Protein AF-A0AAP5Y3L0-F1 (afdb_monomer_lite)

Secondary structure (DSSP, 8-state):
--SS-EEEEEEEE-GGGGGG---EEEET-PPPTT---B---S-HHHHHHH--EES-HHHHHHHS-HHHHHHHHHHHH--TT-SEEEEEEEEETTEEEEEEEE-TTTTS----SS-S-HHHHHHHHHHHHHHHHHHHHHHHHTS-HHHHH-

Structure (mmCIF, N/CA/C/O backbone):
data_AF-A0AAP5Y3L0-F1
#
_entry.id   AF-A0AAP5Y3L0-F1
#
loop_
_atom_site.group_PDB
_atom_site.id
_atom_site.type_symbol
_atom_site.label_atom_id
_atom_site.label_alt_id
_atom_site.label_comp_id
_atom_site.label_asym_id
_atom_site.label_entity_id
_atom_site.label_seq_id
_atom_site.pdbx_PDB_ins_code
_atom_site.Cartn_x
_atom_site.Cartn_y
_atom_site.Cartn_z
_atom_site.occupancy
_atom_site.B_iso_or_equiv
_atom_site.auth_seq_id
_atom_site.auth_comp_id
_atom_site.auth_asym_id
_atom_site.auth_atom_id
_atom_site.pdbx_PDB_model_num
ATOM 1 N N . MET A 1 1 ? 3.469 15.070 -11.937 1.00 42.16 1 MET A N 1
ATOM 2 C CA . MET A 1 1 ? 2.096 15.607 -12.060 1.00 42.16 1 MET A CA 1
ATOM 3 C C . MET A 1 1 ? 1.417 14.847 -13.197 1.00 42.16 1 MET A C 1
ATOM 5 O O . MET A 1 1 ? 1.954 14.854 -14.297 1.00 42.16 1 MET A O 1
ATOM 9 N N . ILE A 1 2 ? 0.345 14.101 -12.915 1.00 50.22 2 ILE A N 1
ATOM 10 C CA . ILE A 1 2 ? -0.356 13.239 -13.886 1.00 50.22 2 ILE A CA 1
ATOM 11 C C . ILE A 1 2 ? -1.253 14.133 -14.759 1.00 50.22 2 ILE A C 1
ATOM 13 O O . ILE A 1 2 ? -2.143 14.788 -14.230 1.00 50.22 2 ILE A O 1
ATOM 17 N N . ARG A 1 3 ? -0.988 14.223 -16.073 1.00 51.34 3 ARG A N 1
ATOM 18 C CA . ARG A 1 3 ? -1.719 15.114 -17.009 1.00 51.34 3 ARG A CA 1
ATOM 19 C C . ARG A 1 3 ? -3.064 14.541 -17.493 1.00 51.34 3 ARG A C 1
ATOM 21 O O . ARG A 1 3 ? -3.929 15.312 -17.882 1.00 51.34 3 ARG A O 1
ATOM 28 N N . HIS A 1 4 ? -3.243 13.220 -17.422 1.00 56.72 4 HIS A N 1
ATOM 29 C CA . HIS A 1 4 ? -4.509 12.508 -17.636 1.00 56.72 4 HIS A CA 1
ATOM 30 C C . HIS A 1 4 ? -4.582 11.356 -16.626 1.00 56.72 4 HIS A C 1
ATOM 32 O O . HIS A 1 4 ? -3.742 10.457 -16.682 1.00 56.72 4 HIS A O 1
ATOM 38 N N . SER A 1 5 ? -5.528 11.407 -15.684 1.00 71.50 5 SER A N 1
ATOM 39 C CA . SER A 1 5 ? -5.686 10.395 -14.632 1.00 71.50 5 SER A CA 1
ATOM 40 C C . SER A 1 5 ? -6.806 9.421 -14.978 1.00 71.50 5 SER A C 1
ATOM 42 O O . SER A 1 5 ? -7.951 9.835 -15.153 1.00 71.50 5 SER A O 1
ATOM 44 N N . TYR A 1 6 ? -6.477 8.137 -15.029 1.00 84.44 6 TYR A N 1
ATOM 45 C CA . TYR A 1 6 ? -7.433 7.038 -15.125 1.00 84.44 6 TYR A CA 1
ATOM 46 C C . TYR A 1 6 ? -7.670 6.464 -13.732 1.00 84.44 6 TYR A C 1
ATOM 48 O O . TYR A 1 6 ? -6.786 6.535 -12.879 1.00 84.44 6 TYR A O 1
ATOM 56 N N . THR A 1 7 ? -8.848 5.894 -13.492 1.00 88.44 7 THR A N 1
ATOM 57 C CA . THR A 1 7 ? -9.129 5.180 -12.243 1.00 88.44 7 THR A CA 1
ATOM 58 C C . THR A 1 7 ? -8.772 3.710 -12.413 1.00 88.44 7 THR A C 1
ATOM 60 O O . THR A 1 7 ? -9.406 2.995 -13.184 1.00 88.44 7 THR A O 1
ATOM 63 N N . GLY A 1 8 ? -7.755 3.265 -11.684 1.00 89.56 8 GLY A N 1
ATOM 64 C CA . GLY A 1 8 ? -7.413 1.861 -11.532 1.00 89.56 8 GLY A CA 1
ATOM 65 C C . GLY A 1 8 ? -8.203 1.210 -10.399 1.00 89.56 8 GLY A C 1
ATOM 66 O O . GLY A 1 8 ? -8.519 1.842 -9.384 1.00 89.56 8 GLY A O 1
ATOM 67 N N . PHE A 1 9 ? -8.501 -0.074 -10.580 1.00 91.25 9 PHE A N 1
ATOM 68 C CA . PHE A 1 9 ? -9.161 -0.919 -9.594 1.00 91.25 9 PHE A CA 1
ATOM 69 C C . PHE A 1 9 ? -8.404 -2.239 -9.478 1.00 91.25 9 PHE A C 1
ATOM 71 O O . PHE A 1 9 ? -8.182 -2.920 -10.477 1.00 91.25 9 PHE A O 1
ATOM 78 N N . LEU A 1 10 ? -8.003 -2.597 -8.262 1.00 91.50 10 LEU A N 1
ATOM 79 C CA . LEU A 1 10 ? -7.383 -3.883 -7.959 1.00 91.50 10 LEU A CA 1
ATOM 80 C C . LEU A 1 10 ? -8.199 -4.563 -6.862 1.00 91.50 10 LEU A C 1
ATOM 82 O O . LEU A 1 10 ? -8.405 -3.995 -5.791 1.00 91.50 10 LEU A O 1
ATOM 86 N N . LYS A 1 11 ? -8.647 -5.786 -7.139 1.00 92.56 11 LYS A N 1
ATOM 87 C CA . LYS A 1 11 ? -9.334 -6.651 -6.184 1.00 92.56 11 LYS A CA 1
ATOM 88 C C . LYS A 1 11 ? -8.415 -7.813 -5.838 1.00 92.56 11 LYS A C 1
ATOM 90 O O . LYS A 1 11 ? -8.001 -8.551 -6.725 1.00 92.56 11 LYS A O 1
ATOM 95 N N . ILE A 1 12 ? -8.138 -7.975 -4.555 1.00 89.75 12 ILE A N 1
ATOM 96 C CA . ILE A 1 12 ? -7.432 -9.127 -4.006 1.00 89.75 12 ILE A CA 1
ATOM 97 C C . ILE A 1 12 ? -8.480 -10.002 -3.337 1.00 89.75 12 ILE A C 1
ATOM 99 O O . ILE A 1 12 ? -9.184 -9.537 -2.441 1.00 89.75 12 ILE A O 1
ATOM 103 N N . ASP A 1 13 ? -8.605 -11.238 -3.803 1.00 89.94 13 ASP A N 1
ATOM 104 C CA . ASP A 1 13 ? -9.445 -12.247 -3.168 1.00 89.94 13 ASP A CA 1
ATOM 105 C C . ASP A 1 13 ? -8.768 -12.739 -1.885 1.00 89.94 13 ASP A C 1
ATOM 107 O O . ASP A 1 13 ? -7.602 -13.132 -1.889 1.00 89.94 13 ASP A O 1
ATOM 111 N N . THR A 1 14 ? -9.499 -12.664 -0.779 1.00 86.88 14 THR A N 1
ATOM 112 C CA . THR A 1 14 ? -9.046 -13.054 0.554 1.00 86.88 14 THR A CA 1
ATOM 113 C C . THR A 1 14 ? -9.952 -14.123 1.168 1.00 86.88 14 THR A C 1
ATOM 115 O O . THR A 1 14 ? -9.908 -14.351 2.372 1.00 86.88 14 THR A O 1
ATOM 118 N N . SER A 1 15 ? -10.746 -14.827 0.352 1.00 86.31 15 SER A N 1
ATOM 119 C CA . SER A 1 15 ? -11.605 -15.952 0.767 1.00 86.31 15 SER A CA 1
ATOM 120 C C . SER A 1 15 ? -10.873 -17.042 1.542 1.00 86.31 15 SER A C 1
ATOM 122 O O . SER A 1 15 ? -11.442 -17.606 2.476 1.00 86.31 15 SER A O 1
ATOM 124 N N . ILE A 1 16 ? -9.599 -17.281 1.224 1.00 86.06 16 ILE A N 1
ATOM 125 C CA . ILE A 1 16 ? -8.751 -18.249 1.931 1.00 86.06 16 ILE A CA 1
ATOM 126 C C . ILE A 1 16 ? -8.590 -17.936 3.430 1.00 86.06 16 ILE A C 1
ATOM 128 O O . ILE A 1 16 ? -8.255 -18.818 4.214 1.00 86.06 16 ILE A O 1
ATOM 132 N N . LEU A 1 17 ? -8.858 -16.697 3.849 1.00 79.00 17 LEU A N 1
ATOM 133 C CA . LEU A 1 17 ? -8.729 -16.265 5.240 1.00 79.00 17 LEU A CA 1
ATOM 134 C C . LEU A 1 17 ? -9.890 -16.672 6.137 1.00 79.00 17 LEU A C 1
ATOM 136 O O . LEU A 1 17 ? -9.738 -16.626 7.360 1.00 79.00 17 LEU A O 1
ATOM 140 N N . GLY A 1 18 ? -11.037 -17.045 5.566 1.00 82.81 18 GLY A N 1
ATOM 141 C CA . GLY A 1 18 ? -12.223 -17.420 6.333 1.00 82.81 18 GLY A CA 1
ATOM 142 C C . GLY A 1 18 ? -12.543 -16.403 7.434 1.00 82.81 18 GLY A C 1
ATOM 143 O O . GLY A 1 18 ? -12.715 -15.212 7.179 1.00 82.81 18 GLY A O 1
ATOM 144 N N . GLU A 1 19 ? -12.569 -16.859 8.686 1.00 79.62 19 GLU A N 1
ATOM 145 C CA . GLU A 1 19 ? -12.915 -16.039 9.856 1.00 79.62 19 GLU A CA 1
ATOM 146 C C . GLU A 1 19 ? -11.913 -14.921 10.182 1.00 79.62 19 GLU A C 1
ATOM 148 O O . GLU A 1 19 ? -12.243 -13.991 10.929 1.00 79.62 19 GLU A O 1
ATOM 153 N N . LYS A 1 20 ? -10.694 -14.973 9.633 1.00 79.19 20 LYS A N 1
ATOM 154 C CA . LYS A 1 20 ? -9.689 -13.917 9.823 1.00 79.19 20 LYS A CA 1
ATOM 155 C C . LYS A 1 20 ? -10.026 -12.664 9.028 1.00 79.19 20 LYS A C 1
ATOM 157 O O . LYS A 1 20 ? -9.634 -11.571 9.437 1.00 79.19 20 LYS A O 1
ATOM 162 N N . ALA A 1 21 ? -10.810 -12.795 7.957 1.00 83.75 21 ALA A N 1
ATOM 163 C CA . ALA A 1 21 ? -11.278 -11.654 7.194 1.00 83.75 21 ALA A CA 1
ATOM 164 C C . ALA A 1 21 ? -12.083 -10.693 8.088 1.00 83.75 21 ALA A C 1
ATOM 166 O O . ALA A 1 21 ? -12.825 -11.083 9.000 1.00 83.75 21 ALA A O 1
ATOM 167 N N . PHE A 1 22 ? -11.890 -9.397 7.865 1.00 87.38 22 PHE A N 1
ATOM 168 C CA . PHE A 1 22 ? -12.639 -8.346 8.541 1.00 87.38 22 PHE A CA 1
ATOM 169 C C . PHE A 1 22 ? -12.673 -7.078 7.700 1.00 87.38 22 PHE A C 1
ATOM 171 O O . PHE A 1 22 ? -11.852 -6.877 6.799 1.00 87.38 22 PHE A O 1
ATOM 178 N N . ASN A 1 23 ? -13.638 -6.215 8.004 1.00 89.31 23 ASN A N 1
ATOM 179 C CA . ASN A 1 23 ? -13.908 -5.035 7.203 1.00 89.31 23 ASN A CA 1
ATOM 180 C C . ASN A 1 23 ? -13.132 -3.841 7.753 1.00 89.31 23 ASN A C 1
ATOM 182 O O . ASN A 1 23 ? -13.323 -3.442 8.903 1.00 89.31 23 ASN A O 1
ATOM 186 N N . PHE A 1 24 ? -12.313 -3.224 6.910 1.00 89.56 24 PHE A N 1
ATOM 187 C CA . PHE A 1 24 ? -11.567 -2.027 7.272 1.00 89.56 24 PHE A CA 1
ATOM 188 C C . PHE A 1 24 ? -11.412 -1.077 6.090 1.00 89.56 24 PHE A C 1
ATOM 190 O O . PHE A 1 24 ? -11.625 -1.445 4.935 1.00 89.56 24 PHE A O 1
ATOM 197 N N . LYS A 1 25 ? -11.012 0.159 6.382 1.00 90.38 25 LYS A N 1
ATOM 198 C CA . LYS A 1 25 ? -10.664 1.171 5.387 1.00 90.38 25 LYS A CA 1
ATOM 199 C C . LYS A 1 25 ? -9.428 1.932 5.792 1.00 90.38 25 LYS A C 1
ATOM 201 O O . LYS A 1 25 ? -9.216 2.184 6.979 1.00 90.38 25 LYS A O 1
ATOM 206 N N . LEU A 1 26 ? -8.673 2.340 4.781 1.00 91.81 26 LEU A N 1
ATOM 207 C CA . LEU A 1 26 ? -7.492 3.173 4.931 1.00 91.81 26 LEU A CA 1
ATOM 208 C C . LEU A 1 26 ? -7.443 4.243 3.831 1.00 91.81 26 LEU A C 1
ATOM 210 O O . LEU A 1 26 ? -8.050 4.109 2.763 1.00 91.81 26 LEU A O 1
ATOM 214 N N . LEU A 1 27 ? -6.667 5.293 4.087 1.00 91.81 27 LEU A N 1
ATOM 215 C CA . LEU A 1 27 ? -6.401 6.419 3.193 1.00 91.81 27 LEU A CA 1
ATOM 216 C C . LEU A 1 27 ? -7.696 7.141 2.778 1.00 91.81 27 LEU A C 1
ATOM 218 O O . LEU A 1 27 ? -8.454 7.599 3.634 1.00 91.81 27 LEU A O 1
ATOM 222 N N . LYS A 1 28 ? -7.944 7.283 1.469 1.00 79.88 28 LYS A N 1
ATOM 223 C CA . LYS A 1 28 ? -9.138 7.934 0.907 1.00 79.88 28 LYS A CA 1
ATOM 224 C C . LYS A 1 28 ? -10.338 6.985 0.752 1.00 79.88 28 LYS A C 1
ATOM 226 O O . LYS A 1 28 ? -11.236 7.295 -0.025 1.00 79.88 28 LYS A O 1
ATOM 231 N N . GLY A 1 29 ? -10.358 5.852 1.465 1.00 64.25 29 GLY A N 1
ATOM 232 C CA . GLY A 1 29 ? -11.471 4.895 1.466 1.00 64.25 29 GLY A CA 1
ATOM 233 C C . GLY A 1 29 ? -12.838 5.582 1.516 1.00 64.25 29 GLY A C 1
ATOM 234 O O . GLY A 1 29 ? -13.150 6.260 2.496 1.00 64.25 29 GLY A O 1
ATOM 235 N N . GLY A 1 30 ? -13.642 5.423 0.461 1.00 57.91 30 GLY A N 1
ATOM 236 C CA . GLY A 1 30 ? -14.967 6.034 0.348 1.00 57.91 30 GLY A CA 1
ATOM 237 C C . GLY A 1 30 ? -15.904 5.682 1.514 1.00 57.91 30 GLY A C 1
ATOM 238 O O . GLY A 1 30 ? -15.767 4.659 2.201 1.00 57.91 30 GLY A O 1
ATOM 239 N N . GLY A 1 31 ? -16.885 6.551 1.761 1.00 50.31 31 GLY A N 1
ATOM 240 C CA . GLY A 1 31 ? -17.910 6.329 2.778 1.00 50.31 31 GLY A CA 1
ATOM 241 C C . GLY A 1 31 ? -18.763 5.105 2.444 1.00 50.31 31 GLY A C 1
ATOM 242 O O . GLY A 1 31 ? -19.292 4.992 1.349 1.00 50.31 31 GLY A O 1
ATOM 243 N N . TRP A 1 32 ? -18.912 4.198 3.408 1.00 52.22 32 TRP A 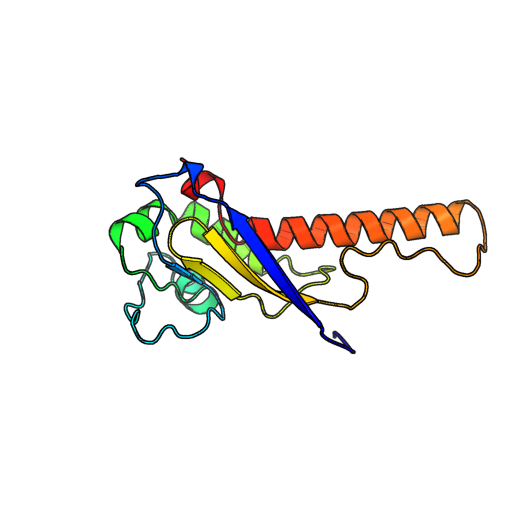N 1
ATOM 244 C CA . TRP A 1 32 ? -20.044 3.274 3.420 1.00 52.22 32 TRP A CA 1
ATOM 245 C C . TRP A 1 32 ? -21.089 3.939 4.305 1.00 52.22 32 TRP A C 1
ATOM 247 O O . TRP A 1 32 ? -20.696 4.509 5.328 1.00 52.22 32 TRP A O 1
ATOM 257 N N . PRO A 1 33 ? -22.386 3.838 3.992 1.00 54.31 33 PRO A N 1
ATOM 258 C CA . PRO A 1 33 ? -23.420 4.410 4.847 1.00 54.31 33 PRO A CA 1
ATOM 259 C C . PRO A 1 33 ? -23.405 3.854 6.290 1.00 54.31 33 PRO A C 1
ATOM 261 O O . PRO A 1 33 ? -23.897 4.526 7.193 1.00 54.31 33 PRO A O 1
ATOM 264 N N . PHE A 1 34 ? -22.760 2.700 6.539 1.00 51.88 34 PHE A N 1
ATOM 265 C CA . PHE A 1 34 ? -22.906 1.925 7.783 1.00 51.88 34 PHE A CA 1
ATOM 266 C C . PHE A 1 34 ? -21.622 1.640 8.596 1.00 51.88 34 PHE A C 1
ATOM 268 O O . PHE A 1 34 ? -21.672 0.867 9.545 1.00 51.88 34 PHE A O 1
ATOM 275 N N . GLN A 1 35 ? -20.470 2.253 8.294 1.00 55.78 35 GLN A N 1
ATOM 276 C CA . GLN A 1 35 ? -19.243 2.077 9.102 1.00 55.78 35 GLN A CA 1
ATOM 277 C C . GLN A 1 35 ? -18.594 3.424 9.424 1.00 55.78 35 GLN A C 1
ATOM 279 O O . GLN A 1 35 ? -18.014 4.063 8.544 1.00 55.78 35 GLN A O 1
ATOM 284 N N . ARG A 1 36 ? -18.705 3.855 10.689 1.00 58.50 36 ARG A N 1
ATOM 285 C CA . ARG A 1 36 ? -18.245 5.173 11.170 1.00 58.50 36 ARG A CA 1
ATOM 286 C C . ARG A 1 36 ? -17.185 5.126 12.272 1.00 58.50 36 ARG A C 1
ATOM 288 O O . ARG A 1 36 ? -16.683 6.182 12.655 1.00 58.50 36 ARG A O 1
ATOM 295 N N . ASP A 1 37 ? -16.800 3.948 12.749 1.00 73.00 37 ASP A N 1
ATOM 296 C CA . ASP A 1 37 ? -15.870 3.848 13.872 1.00 73.00 37 ASP A CA 1
ATOM 297 C C . ASP A 1 37 ? -14.429 4.073 13.410 1.00 73.00 37 ASP A C 1
ATOM 299 O O . ASP A 1 37 ? -13.702 3.149 13.038 1.00 73.00 37 ASP A O 1
ATOM 303 N N . LYS A 1 38 ? -14.006 5.342 13.437 1.00 84.25 38 LYS A N 1
ATOM 304 C CA . LYS A 1 38 ? -12.587 5.700 13.380 1.00 84.25 38 LYS A CA 1
ATOM 305 C C . LYS A 1 38 ? -11.863 4.954 14.494 1.00 84.25 38 LYS A C 1
ATOM 307 O O . LYS A 1 38 ? -12.247 5.045 15.662 1.00 84.25 38 LYS A O 1
ATOM 312 N N . VAL A 1 39 ? -10.804 4.241 14.139 1.00 89.25 39 VAL A N 1
ATOM 313 C CA . VAL A 1 39 ? -9.971 3.540 15.112 1.00 89.25 39 VAL A CA 1
ATOM 314 C C . VAL A 1 39 ? -8.745 4.392 15.393 1.00 89.25 39 VAL A C 1
ATOM 316 O O . VAL A 1 39 ? -8.119 4.918 14.480 1.00 89.25 39 VAL A O 1
ATOM 319 N N . LYS A 1 40 ? -8.410 4.561 16.671 1.00 92.94 40 LYS A N 1
ATOM 320 C CA . LYS A 1 40 ? -7.155 5.187 17.083 1.00 92.94 40 LYS A CA 1
ATOM 321 C C . LYS A 1 40 ? -6.167 4.079 17.437 1.00 92.94 40 LYS A C 1
ATOM 323 O O . LYS A 1 40 ? -6.406 3.339 18.393 1.00 92.94 40 LYS A O 1
ATOM 328 N N . LEU A 1 41 ? -5.112 3.966 16.638 1.00 93.25 41 LEU A N 1
ATOM 329 C CA . LEU A 1 41 ? -3.970 3.079 16.868 1.00 93.25 41 LEU A CA 1
ATOM 330 C C . LEU A 1 41 ? -2.835 3.833 17.577 1.00 93.25 41 LEU A C 1
ATOM 332 O O . LEU A 1 41 ? -2.937 5.038 17.822 1.00 93.25 41 LEU A O 1
ATOM 336 N N . GLU A 1 42 ? -1.756 3.139 17.908 1.00 94.19 42 GLU A N 1
ATOM 337 C CA . GLU A 1 42 ? -0.657 3.643 18.732 1.00 94.19 42 GLU A CA 1
ATOM 338 C C . GLU A 1 42 ? 0.140 4.751 18.018 1.00 94.19 42 GLU A C 1
ATOM 340 O O . GLU A 1 42 ? 0.523 5.743 18.640 1.00 94.19 42 GLU A O 1
ATOM 345 N N . ASN A 1 43 ? 0.339 4.647 16.698 1.00 95.75 43 ASN A N 1
ATOM 346 C CA . ASN A 1 43 ? 1.114 5.625 15.932 1.00 95.75 43 ASN A CA 1
ATOM 347 C C . ASN A 1 43 ? 0.237 6.795 15.435 1.00 95.75 43 ASN A C 1
ATOM 349 O O . ASN A 1 43 ? -0.631 6.649 14.569 1.00 95.75 43 ASN A O 1
ATOM 353 N N . GLN A 1 44 ? 0.483 8.000 15.960 1.00 96.50 44 GLN A N 1
ATOM 354 C CA . GLN A 1 44 ? -0.294 9.200 15.621 1.00 96.50 44 GLN A CA 1
ATOM 355 C C . GLN A 1 44 ? -0.148 9.634 14.155 1.00 96.50 44 GLN A C 1
ATOM 357 O O . GLN A 1 44 ? -1.135 10.049 13.540 1.00 96.50 44 GLN A O 1
ATOM 362 N N . LEU A 1 45 ? 1.054 9.521 13.579 1.00 96.62 45 LEU A N 1
ATOM 363 C CA . LEU A 1 45 ? 1.293 9.856 12.175 1.00 96.62 45 LEU A CA 1
ATOM 364 C C . LEU A 1 45 ? 0.540 8.886 11.260 1.00 96.62 45 LEU A C 1
ATOM 366 O O . LEU A 1 45 ? -0.111 9.324 10.310 1.00 96.62 45 LEU A O 1
ATOM 370 N N . PHE A 1 46 ? 0.545 7.594 11.598 1.00 95.50 46 PHE A N 1
ATOM 371 C CA . PHE A 1 46 ? -0.227 6.579 10.885 1.00 95.50 46 PHE A CA 1
ATOM 372 C C . PHE A 1 46 ? -1.719 6.911 10.913 1.00 95.50 46 PHE A C 1
ATOM 374 O O . PHE A 1 46 ? -2.341 7.013 9.859 1.00 95.50 46 PHE A O 1
ATOM 381 N N . ASN A 1 47 ? -2.285 7.193 12.091 1.00 94.31 47 ASN A N 1
ATOM 382 C CA . ASN A 1 47 ? -3.696 7.574 12.210 1.00 94.31 47 ASN A CA 1
ATOM 383 C C . ASN A 1 47 ? -4.056 8.793 11.341 1.00 94.31 47 ASN A C 1
ATOM 385 O O . ASN A 1 47 ? -5.131 8.835 10.744 1.00 94.31 47 ASN A O 1
ATOM 389 N N . LYS A 1 48 ? -3.161 9.787 11.246 1.00 94.06 48 LYS A N 1
ATOM 390 C CA . LYS A 1 48 ? -3.371 11.000 10.439 1.00 94.06 48 LYS A CA 1
ATOM 391 C C . LYS A 1 48 ? -3.354 10.714 8.933 1.00 94.06 48 LYS A C 1
ATOM 393 O O . LYS A 1 48 ? -4.176 11.273 8.201 1.00 94.06 48 LYS A O 1
ATOM 398 N N . VAL A 1 49 ? -2.415 9.880 8.486 1.00 93.94 49 VAL A N 1
ATOM 399 C CA . VAL A 1 49 ? -2.190 9.554 7.069 1.00 93.94 49 VAL A CA 1
ATOM 400 C C . VAL A 1 49 ? -3.176 8.491 6.584 1.00 93.94 49 VAL A C 1
ATOM 402 O O . VAL A 1 49 ? -3.923 8.733 5.640 1.00 93.94 49 VAL A O 1
ATOM 405 N N . PHE A 1 50 ? -3.212 7.342 7.257 1.00 93.25 50 PHE A N 1
ATOM 406 C CA . PHE A 1 50 ? -3.991 6.167 6.870 1.00 93.25 50 PHE A CA 1
ATOM 407 C C . PHE A 1 50 ? -5.435 6.200 7.361 1.00 93.25 50 PHE A C 1
ATOM 409 O O . PHE A 1 50 ? -6.248 5.478 6.802 1.00 93.25 50 PHE A O 1
ATOM 416 N N . ARG A 1 51 ? -5.785 7.035 8.348 1.00 92.94 51 ARG A N 1
ATOM 417 C CA . ARG A 1 51 ? -7.177 7.256 8.796 1.00 92.94 51 ARG A CA 1
ATOM 418 C C . ARG A 1 51 ? -7.976 5.948 8.966 1.00 92.94 51 ARG A C 1
ATOM 420 O O . ARG A 1 51 ? -9.029 5.805 8.342 1.00 92.94 51 ARG A O 1
ATOM 427 N N . PRO A 1 52 ? -7.485 4.991 9.773 1.00 92.06 52 PRO A N 1
ATOM 428 C CA . PRO A 1 52 ? -8.069 3.661 9.845 1.00 92.06 52 PRO A CA 1
ATOM 429 C C . PRO A 1 52 ? -9.514 3.688 10.356 1.00 92.06 52 PRO A C 1
ATOM 431 O O . PRO A 1 52 ? -9.843 4.336 11.355 1.00 92.06 52 PRO A O 1
ATOM 434 N N . VAL A 1 53 ? -10.375 2.939 9.675 1.00 91.31 53 VAL A N 1
ATOM 435 C CA . VAL A 1 53 ? -11.764 2.670 10.072 1.00 91.31 53 VAL A CA 1
ATOM 436 C C . VAL A 1 53 ? -11.964 1.163 10.045 1.00 91.31 53 VAL A C 1
ATOM 438 O O . VAL A 1 53 ? -11.522 0.514 9.104 1.00 91.31 53 VAL A O 1
ATOM 441 N N . SER A 1 54 ? -12.619 0.599 11.056 1.00 89.44 54 SER A N 1
ATOM 442 C CA . SER A 1 54 ? -12.908 -0.840 11.136 1.00 89.44 54 SER A CA 1
ATOM 443 C C . SER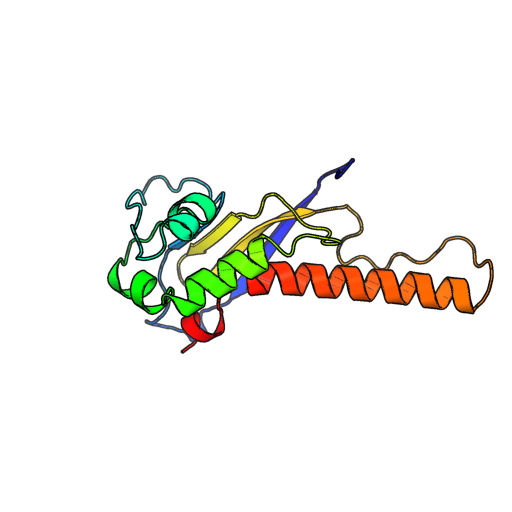 A 1 54 ? -14.157 -1.078 11.978 1.00 89.44 54 SER A C 1
ATOM 445 O O . SER A 1 54 ? -14.407 -0.328 12.921 1.00 89.44 54 SER A O 1
ATOM 447 N N . ASN A 1 55 ? -14.927 -2.125 11.671 1.00 88.00 55 ASN A N 1
ATOM 448 C CA . ASN A 1 55 ? -15.959 -2.629 12.591 1.00 88.00 55 ASN A CA 1
ATOM 449 C C . ASN A 1 55 ? -15.383 -3.522 13.697 1.00 88.00 55 ASN A C 1
ATOM 451 O O . ASN A 1 55 ? -16.051 -3.741 14.701 1.00 88.00 55 ASN A O 1
ATOM 455 N N . ASP A 1 56 ? -14.158 -4.014 13.528 1.00 89.00 56 ASP A N 1
ATOM 456 C CA . ASP A 1 56 ? -13.466 -4.845 14.503 1.00 89.00 56 ASP A CA 1
ATOM 457 C C . ASP A 1 56 ? -12.183 -4.141 14.964 1.00 89.00 56 ASP A C 1
ATOM 459 O O . ASP A 1 56 ? -11.160 -4.108 14.268 1.00 89.00 56 ASP A O 1
ATOM 463 N N . LYS A 1 57 ? -12.264 -3.519 16.147 1.00 89.12 57 LYS A N 1
ATOM 464 C CA . LYS A 1 57 ? -11.150 -2.782 16.765 1.00 89.12 57 LYS A CA 1
ATOM 465 C C . LYS A 1 57 ? -10.024 -3.713 17.211 1.00 89.12 57 LYS A C 1
ATOM 467 O O . LYS A 1 57 ? -8.876 -3.278 17.255 1.00 89.12 57 LYS A O 1
ATOM 472 N N . LEU A 1 58 ? -10.332 -4.964 17.553 1.00 89.94 58 LEU A N 1
ATOM 473 C CA . LEU A 1 58 ? -9.336 -5.928 18.005 1.00 89.94 58 LEU A CA 1
ATOM 474 C C . LEU A 1 58 ? -8.520 -6.434 16.812 1.00 89.94 58 LEU A C 1
ATOM 476 O O . LEU A 1 58 ? -7.293 -6.393 16.853 1.00 89.94 58 LEU A O 1
ATOM 480 N N . LYS A 1 59 ? -9.188 -6.849 15.730 1.00 88.88 59 LYS A N 1
ATOM 481 C CA . LYS A 1 59 ? -8.521 -7.354 14.522 1.00 88.88 59 LYS A CA 1
ATOM 482 C C . LYS A 1 59 ? -7.645 -6.299 13.855 1.00 88.88 59 LYS A C 1
ATOM 484 O O . LYS A 1 59 ? -6.502 -6.596 13.522 1.00 88.88 59 LYS A O 1
ATOM 489 N N . ILE A 1 60 ? -8.106 -5.048 13.742 1.00 89.50 60 ILE A N 1
ATOM 490 C CA . ILE A 1 60 ? -7.269 -3.993 13.146 1.00 89.50 60 ILE A CA 1
ATOM 491 C C . ILE A 1 60 ? -6.035 -3.657 13.999 1.00 89.50 60 ILE A C 1
ATOM 493 O O . ILE A 1 60 ? -4.991 -3.344 13.440 1.00 89.50 60 ILE A O 1
ATOM 497 N N . ARG A 1 61 ? -6.118 -3.767 15.334 1.00 90.25 61 ARG A N 1
ATOM 498 C CA . ARG A 1 61 ? -4.955 -3.608 16.230 1.00 90.25 61 ARG A CA 1
ATOM 499 C C . ARG A 1 61 ? -3.969 -4.768 16.114 1.00 90.25 61 ARG A C 1
ATOM 501 O O . ARG A 1 61 ? -2.770 -4.546 16.198 1.00 90.25 61 ARG A O 1
ATOM 508 N N . LYS A 1 62 ? -4.462 -5.991 15.889 1.00 88.81 62 LYS A N 1
ATOM 509 C CA . LYS A 1 62 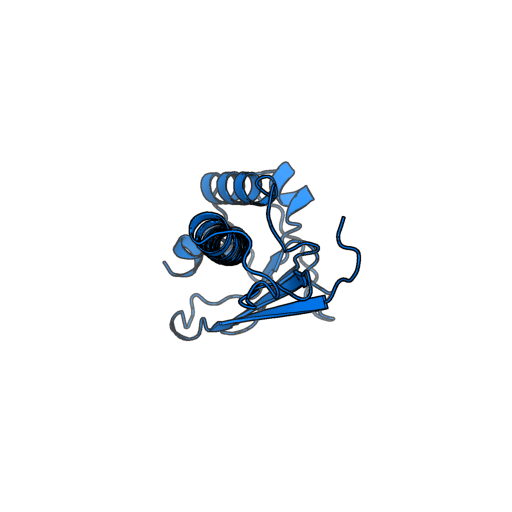? -3.608 -7.155 15.601 1.00 88.81 62 LYS A CA 1
ATOM 510 C C . LYS A 1 62 ? -2.888 -7.006 14.258 1.00 88.81 62 LYS A C 1
ATOM 512 O O . LYS A 1 62 ? -1.698 -7.277 14.180 1.00 88.81 62 LYS A O 1
ATOM 517 N N . MET A 1 63 ? -3.595 -6.525 13.236 1.00 88.00 63 MET A N 1
ATOM 518 C CA . MET A 1 63 ? -3.036 -6.276 11.905 1.00 88.00 63 MET A CA 1
ATOM 519 C C . MET A 1 63 ? -1.985 -5.155 11.916 1.00 88.00 63 MET A C 1
ATOM 521 O O . MET A 1 63 ? -0.926 -5.283 11.306 1.00 88.00 63 MET A O 1
ATOM 525 N N . TYR A 1 64 ? -2.268 -4.047 12.606 1.00 91.06 64 TYR A N 1
ATOM 526 C CA . TYR A 1 64 ? -1.393 -2.877 12.656 1.00 91.06 64 TYR A CA 1
ATOM 527 C C . TYR A 1 64 ? -0.622 -2.785 13.968 1.00 91.06 64 TYR A C 1
ATOM 529 O O . TYR A 1 64 ? -0.849 -1.896 14.786 1.00 91.06 64 TYR A O 1
ATOM 537 N N . THR A 1 65 ? 0.355 -3.675 14.122 1.00 91.44 65 THR A N 1
ATOM 538 C CA . THR A 1 65 ? 1.391 -3.534 15.152 1.00 91.44 65 THR A CA 1
ATOM 539 C C . THR A 1 65 ? 2.223 -2.257 14.924 1.00 91.44 65 THR A C 1
ATOM 541 O O . THR A 1 65 ? 2.236 -1.721 13.808 1.00 91.44 65 THR A O 1
ATOM 544 N N . PRO A 1 66 ? 2.965 -1.757 15.934 1.00 92.44 66 PRO A N 1
ATOM 545 C CA . PRO A 1 66 ? 3.840 -0.592 15.769 1.00 92.44 66 PRO A CA 1
ATOM 546 C C . PRO A 1 66 ? 4.772 -0.686 14.553 1.00 92.44 66 PRO A C 1
ATOM 548 O O . PRO A 1 66 ? 4.809 0.234 13.736 1.00 92.44 66 PRO A O 1
ATOM 551 N N . LEU A 1 67 ? 5.419 -1.840 14.363 1.00 91.25 67 LEU A N 1
ATOM 552 C CA . LEU A 1 67 ? 6.287 -2.094 13.212 1.00 91.25 67 LEU A CA 1
ATOM 553 C C . LEU A 1 67 ? 5.516 -2.047 11.883 1.00 91.25 67 LEU A C 1
ATOM 555 O O . LEU A 1 67 ? 5.980 -1.449 10.914 1.00 91.25 67 LEU A O 1
ATOM 559 N N . ALA A 1 68 ? 4.319 -2.637 11.826 1.00 91.69 68 ALA A N 1
ATOM 560 C CA . ALA A 1 68 ? 3.488 -2.624 10.622 1.00 91.69 68 ALA A CA 1
ATOM 561 C C . ALA A 1 68 ? 3.073 -1.200 10.225 1.00 91.69 68 ALA A C 1
ATOM 563 O O . ALA A 1 68 ? 3.081 -0.850 9.041 1.00 91.69 68 ALA A O 1
ATOM 564 N N . MET A 1 69 ? 2.737 -0.365 11.214 1.00 93.81 69 MET A N 1
ATOM 565 C CA . MET A 1 69 ? 2.405 1.043 10.998 1.00 93.81 69 MET A CA 1
ATOM 566 C C . MET A 1 69 ? 3.603 1.832 10.462 1.00 93.81 69 MET A C 1
ATOM 568 O O . MET A 1 69 ? 3.449 2.601 9.512 1.00 93.81 69 MET A O 1
ATOM 572 N N . GLU A 1 70 ? 4.793 1.629 11.027 1.00 94.31 70 GLU A N 1
ATOM 573 C CA . GLU A 1 70 ? 6.029 2.280 10.573 1.00 94.31 70 GLU A CA 1
ATOM 574 C C . GLU A 1 70 ? 6.412 1.869 9.149 1.00 94.31 70 GLU A C 1
ATOM 576 O O . GLU A 1 70 ? 6.710 2.729 8.317 1.00 94.31 70 GLU A O 1
ATOM 581 N N . LEU A 1 71 ? 6.335 0.573 8.833 1.00 93.00 71 LEU A N 1
ATOM 582 C CA . LEU A 1 71 ? 6.592 0.065 7.486 1.00 93.00 71 LEU A CA 1
ATOM 583 C C . LEU A 1 71 ? 5.593 0.630 6.473 1.00 93.00 71 LEU A C 1
ATOM 585 O O . LEU A 1 71 ? 6.004 1.103 5.414 1.00 93.00 71 LEU A O 1
ATOM 589 N N . SER A 1 72 ? 4.302 0.650 6.811 1.00 93.19 72 SER A N 1
ATOM 590 C CA . SER A 1 72 ? 3.260 1.201 5.936 1.00 93.19 72 SER A CA 1
ATOM 591 C C . SER A 1 72 ? 3.472 2.697 5.682 1.00 93.19 72 SER A C 1
ATOM 593 O O . SER A 1 72 ? 3.340 3.156 4.549 1.00 93.19 72 SER A O 1
ATOM 595 N N . LEU A 1 73 ? 3.859 3.466 6.708 1.00 94.88 73 LEU A N 1
ATOM 596 C CA . LEU A 1 73 ? 4.213 4.882 6.565 1.00 94.88 73 LEU A CA 1
ATOM 597 C C . LEU A 1 73 ? 5.434 5.080 5.671 1.00 94.88 73 LEU A C 1
ATOM 599 O O . LEU A 1 73 ? 5.390 5.912 4.766 1.00 94.88 73 LEU A O 1
ATOM 603 N N . LYS A 1 74 ? 6.502 4.309 5.896 1.00 94.56 74 LYS A N 1
ATOM 604 C CA . LYS A 1 74 ? 7.707 4.355 5.064 1.00 94.56 74 LYS A CA 1
ATOM 605 C C . LYS A 1 74 ? 7.350 4.114 3.599 1.00 94.56 74 LYS A C 1
ATOM 607 O O . LYS A 1 74 ? 7.665 4.943 2.752 1.00 94.56 74 LYS A O 1
ATOM 612 N N . ARG A 1 75 ? 6.594 3.047 3.320 1.00 92.88 75 ARG A N 1
ATOM 613 C CA . ARG A 1 75 ? 6.140 2.730 1.961 1.00 92.88 75 ARG A CA 1
ATOM 614 C C . ARG A 1 75 ? 5.251 3.811 1.382 1.00 92.88 75 ARG A C 1
ATOM 616 O O . ARG A 1 75 ? 5.473 4.202 0.250 1.00 92.88 75 ARG A O 1
ATOM 623 N N . TYR A 1 76 ? 4.326 4.371 2.155 1.00 93.56 76 TYR A N 1
ATOM 624 C CA . TYR A 1 76 ? 3.484 5.475 1.697 1.00 93.56 76 TYR A CA 1
ATOM 625 C C . TYR A 1 76 ? 4.299 6.685 1.214 1.00 93.56 76 TYR A C 1
ATOM 627 O O . TYR A 1 76 ? 3.960 7.286 0.189 1.00 93.56 76 TYR A O 1
ATOM 635 N N . PHE A 1 77 ? 5.384 7.025 1.917 1.00 94.00 77 PHE A N 1
ATOM 636 C CA . PHE A 1 77 ? 6.262 8.134 1.544 1.00 94.00 77 PHE A CA 1
ATOM 637 C C . PHE A 1 77 ? 7.267 7.793 0.426 1.00 94.00 77 PHE A C 1
ATOM 639 O O . PHE A 1 77 ? 7.696 8.716 -0.270 1.00 94.00 77 PHE A O 1
ATOM 646 N N . ASP A 1 78 ? 7.550 6.512 0.160 1.00 91.94 78 ASP A N 1
ATOM 647 C CA . ASP A 1 78 ? 8.401 6.009 -0.941 1.00 91.94 78 ASP A CA 1
ATOM 648 C C . ASP A 1 78 ? 7.717 6.105 -2.331 1.00 91.94 78 ASP A C 1
ATOM 650 O O . ASP A 1 78 ? 7.725 5.173 -3.136 1.00 91.94 78 ASP A O 1
ATOM 654 N N . ARG A 1 79 ? 7.100 7.250 -2.642 1.00 87.44 79 ARG A N 1
ATOM 655 C CA . ARG A 1 79 ? 6.284 7.471 -3.856 1.00 87.44 79 ARG A CA 1
ATOM 656 C C . ARG A 1 79 ? 7.060 7.964 -5.084 1.00 87.44 79 ARG A C 1
ATOM 658 O O . ARG A 1 79 ? 6.460 8.269 -6.115 1.00 87.44 79 ARG A O 1
ATOM 665 N N . ASN A 1 80 ? 8.378 8.114 -4.980 1.00 88.06 80 ASN A N 1
ATOM 666 C CA . ASN A 1 80 ? 9.196 8.621 -6.082 1.00 88.06 80 ASN A CA 1
ATOM 667 C C . ASN A 1 80 ? 9.226 7.607 -7.234 1.00 88.06 80 ASN A C 1
ATOM 669 O O . ASN A 1 80 ? 9.506 6.433 -7.023 1.00 88.06 80 ASN A O 1
ATOM 673 N N . GLY A 1 81 ? 8.926 8.067 -8.451 1.00 85.06 81 GLY A N 1
ATOM 674 C CA . GLY A 1 81 ? 8.902 7.216 -9.647 1.00 85.06 81 GLY A CA 1
ATOM 675 C C . GLY A 1 81 ? 7.675 6.305 -9.776 1.00 85.06 81 GLY A C 1
ATOM 676 O O . GLY A 1 81 ? 7.555 5.601 -10.771 1.00 85.06 81 GLY A O 1
ATOM 677 N N . VAL A 1 82 ? 6.739 6.337 -8.824 1.00 90.38 82 VAL A N 1
ATOM 678 C CA . VAL A 1 82 ? 5.517 5.524 -8.857 1.00 90.38 82 VAL A CA 1
ATOM 679 C C . VAL A 1 82 ? 4.481 6.143 -9.809 1.00 90.38 82 VAL A C 1
ATOM 681 O O . VAL A 1 82 ? 4.259 7.355 -9.807 1.00 90.38 82 VAL A O 1
ATOM 684 N N . LYS A 1 83 ? 3.814 5.310 -10.619 1.00 90.38 83 LYS A N 1
ATOM 685 C CA . LYS A 1 83 ? 2.797 5.711 -11.616 1.00 90.38 83 LYS A CA 1
ATOM 686 C C . LYS A 1 83 ? 1.359 5.780 -11.070 1.00 90.38 83 LYS A C 1
ATOM 688 O O . LYS A 1 83 ? 0.423 5.963 -11.851 1.00 90.38 83 LYS A O 1
ATOM 693 N N . VAL A 1 84 ? 1.177 5.637 -9.758 1.00 91.06 84 VAL A N 1
ATOM 694 C CA . VAL A 1 84 ? -0.128 5.625 -9.081 1.00 91.06 84 VAL A CA 1
ATOM 695 C C . VAL A 1 84 ? -0.220 6.692 -7.986 1.00 91.06 84 VAL A C 1
ATOM 697 O O . VAL A 1 84 ? 0.771 7.021 -7.335 1.00 91.06 84 VAL A O 1
ATOM 700 N N . SER A 1 85 ? -1.414 7.241 -7.772 1.00 91.31 85 SER A N 1
ATOM 701 C CA . SER A 1 85 ? -1.715 8.231 -6.729 1.00 91.31 85 SER A CA 1
ATOM 702 C C . SER A 1 85 ? -3.147 8.080 -6.209 1.00 91.31 85 SER A C 1
ATOM 704 O O . SER A 1 85 ? -3.890 7.215 -6.658 1.00 91.31 85 SER A O 1
ATOM 706 N N . ASP A 1 86 ? -3.542 8.917 -5.243 1.00 90.75 86 ASP A N 1
ATOM 707 C CA . ASP A 1 86 ? -4.925 8.997 -4.733 1.00 90.75 86 ASP A CA 1
ATOM 708 C C . ASP A 1 86 ? -5.517 7.658 -4.288 1.00 90.75 86 ASP A C 1
ATOM 710 O O . ASP A 1 86 ? -6.675 7.341 -4.543 1.00 90.75 86 ASP A O 1
ATOM 714 N N . ILE A 1 87 ? -4.689 6.881 -3.598 1.00 92.50 87 ILE A N 1
ATOM 715 C CA . ILE A 1 87 ? -5.006 5.508 -3.240 1.00 92.50 87 ILE A CA 1
ATOM 716 C C . ILE A 1 87 ? -6.045 5.475 -2.120 1.00 92.50 87 ILE A C 1
ATOM 718 O O . ILE A 1 87 ? -5.992 6.221 -1.137 1.00 92.50 87 ILE A O 1
ATOM 722 N N . SER A 1 88 ? -6.988 4.565 -2.277 1.00 92.62 88 SER A N 1
ATOM 723 C CA . SER A 1 88 ? -8.032 4.223 -1.334 1.00 92.62 88 SER A CA 1
ATOM 724 C C . SER A 1 88 ? -8.036 2.709 -1.178 1.00 92.62 88 SER A C 1
ATOM 726 O O . SER A 1 88 ? -7.958 1.977 -2.163 1.00 92.62 88 SER A O 1
ATOM 728 N N . ILE A 1 89 ? -8.102 2.254 0.069 1.00 92.38 89 ILE A N 1
ATOM 729 C CA . ILE A 1 89 ? -8.034 0.838 0.415 1.00 92.38 89 ILE A CA 1
ATOM 730 C C . ILE A 1 89 ? -9.257 0.492 1.242 1.00 92.38 89 ILE A C 1
ATOM 732 O O . ILE A 1 89 ? -9.575 1.179 2.218 1.00 92.38 89 ILE A O 1
ATOM 736 N N . GLN A 1 90 ? -9.911 -0.602 0.879 1.00 91.25 90 GLN A N 1
ATOM 737 C CA . GLN A 1 90 ? -11.079 -1.092 1.580 1.00 91.25 90 GLN A CA 1
ATOM 738 C C . GLN A 1 90 ? -11.106 -2.616 1.592 1.00 91.25 90 GLN A C 1
ATOM 740 O O . GLN A 1 90 ? -11.111 -3.240 0.542 1.00 91.25 90 GLN A O 1
ATOM 745 N N . SER A 1 91 ? -11.224 -3.207 2.772 1.00 89.50 91 SER A N 1
ATOM 746 C CA . SER A 1 91 ? -11.576 -4.614 2.933 1.00 89.50 91 SER A CA 1
ATOM 747 C C . SER A 1 91 ? -13.071 -4.741 3.188 1.00 89.50 91 SER A C 1
ATOM 749 O O . SER A 1 91 ? -13.614 -4.055 4.061 1.00 89.50 91 SER A O 1
ATOM 751 N N . PHE A 1 92 ? -13.742 -5.595 2.420 1.00 87.44 92 PHE A N 1
ATOM 752 C CA . PHE A 1 92 ? -15.145 -5.927 2.629 1.00 87.44 92 PHE A CA 1
ATOM 753 C C . PHE A 1 92 ? -15.398 -7.399 2.315 1.00 87.44 92 PHE A C 1
ATOM 755 O O . PHE A 1 92 ? -15.116 -7.849 1.203 1.00 87.44 92 PHE A O 1
ATOM 762 N N . GLN A 1 93 ? -15.972 -8.117 3.286 1.00 82.50 93 GLN A N 1
ATOM 763 C CA . GLN A 1 93 ? -16.159 -9.568 3.236 1.00 82.50 93 GLN A CA 1
ATOM 764 C C . GLN A 1 93 ? -14.811 -10.263 2.990 1.00 82.50 93 GLN A C 1
ATOM 766 O O . GLN A 1 93 ? -13.904 -10.130 3.805 1.00 82.50 93 GLN A O 1
ATOM 771 N N . ASN A 1 94 ? -14.672 -10.937 1.850 1.00 86.56 94 ASN A N 1
ATOM 772 C CA . ASN A 1 94 ? -13.534 -11.774 1.485 1.00 86.56 94 ASN A CA 1
ATOM 773 C C . ASN A 1 94 ? -12.701 -11.142 0.364 1.00 86.56 94 ASN A C 1
ATOM 775 O O . ASN A 1 94 ? -12.199 -11.840 -0.514 1.00 86.56 94 ASN A O 1
ATOM 779 N N . ALA A 1 95 ? -12.627 -9.812 0.323 1.00 90.19 95 ALA A N 1
ATOM 780 C CA . ALA A 1 95 ? -11.776 -9.132 -0.634 1.00 90.19 95 ALA A CA 1
ATOM 781 C C . ALA A 1 95 ? -11.246 -7.802 -0.109 1.00 90.19 95 ALA A C 1
ATOM 783 O O . ALA A 1 95 ? -11.943 -7.053 0.584 1.00 90.19 95 ALA A O 1
ATOM 784 N N . ILE A 1 96 ? -10.029 -7.482 -0.541 1.00 90.81 96 ILE A N 1
ATOM 785 C CA . ILE A 1 96 ? -9.438 -6.156 -0.410 1.00 90.81 96 ILE A CA 1
ATOM 786 C C . ILE A 1 96 ? -9.497 -5.463 -1.766 1.00 90.81 96 ILE A C 1
ATOM 788 O O . ILE A 1 96 ? -9.065 -5.991 -2.788 1.00 90.81 96 ILE A O 1
ATOM 792 N N . TYR A 1 97 ? -10.010 -4.245 -1.752 1.00 91.75 97 TYR A N 1
ATOM 793 C CA . TYR A 1 97 ? -10.178 -3.377 -2.896 1.00 91.75 97 TYR A CA 1
ATOM 794 C C . TYR A 1 97 ? -9.225 -2.195 -2.782 1.00 91.75 97 TYR A C 1
ATOM 796 O O . TYR A 1 97 ? -9.231 -1.472 -1.783 1.00 91.75 97 TYR A O 1
ATOM 804 N N . PHE A 1 98 ? -8.449 -1.977 -3.833 1.00 92.56 98 PHE A N 1
ATOM 805 C CA . PHE A 1 98 ? -7.676 -0.766 -4.046 1.00 92.56 98 PHE A CA 1
ATOM 806 C C . PHE A 1 98 ? -8.323 0.029 -5.173 1.00 92.56 98 PHE A C 1
ATOM 808 O O . PHE A 1 98 ? -8.533 -0.489 -6.270 1.00 92.56 98 PHE A O 1
ATOM 815 N N . THR A 1 99 ? -8.584 1.302 -4.914 1.00 93.00 99 THR A N 1
ATOM 816 C CA . THR A 1 99 ? -8.916 2.297 -5.935 1.00 93.00 99 THR A CA 1
ATOM 817 C C . THR A 1 99 ? -7.813 3.338 -5.970 1.00 93.00 99 THR A C 1
ATOM 819 O O . THR A 1 99 ? -7.332 3.766 -4.923 1.00 93.00 99 THR A O 1
ATOM 822 N N . TYR A 1 100 ? -7.358 3.714 -7.160 1.00 92.38 100 TYR A N 1
ATOM 823 C CA . TYR A 1 100 ? -6.235 4.637 -7.318 1.00 92.38 100 TYR A CA 1
ATOM 824 C C . TYR A 1 100 ? -6.309 5.376 -8.651 1.00 92.38 100 TYR A C 1
ATOM 826 O O . TYR A 1 100 ? -6.924 4.907 -9.604 1.00 92.38 100 TYR A O 1
ATOM 834 N N . SER A 1 101 ? -5.662 6.531 -8.722 1.00 91.75 101 SER A N 1
ATOM 835 C CA . SER A 1 101 ? -5.396 7.233 -9.973 1.00 91.75 101 SER A CA 1
ATOM 836 C C . SE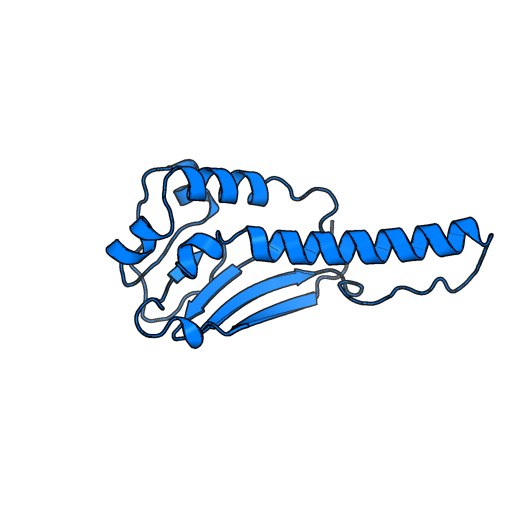R A 1 101 ? -4.123 6.674 -10.602 1.00 91.75 101 SER A C 1
ATOM 838 O O . SER A 1 101 ? -3.130 6.484 -9.902 1.00 91.75 101 SER A O 1
ATOM 840 N N . CYS A 1 102 ? -4.109 6.442 -11.910 1.00 90.31 102 CYS A N 1
ATOM 841 C CA . CYS A 1 102 ? -2.918 6.018 -12.645 1.00 90.31 102 CYS A CA 1
ATOM 842 C C . CYS A 1 102 ? -2.786 6.735 -13.993 1.00 90.31 102 CYS A C 1
ATOM 844 O O . CYS A 1 102 ? -3.738 7.322 -14.519 1.00 90.31 102 CYS A O 1
ATOM 846 N N . ASN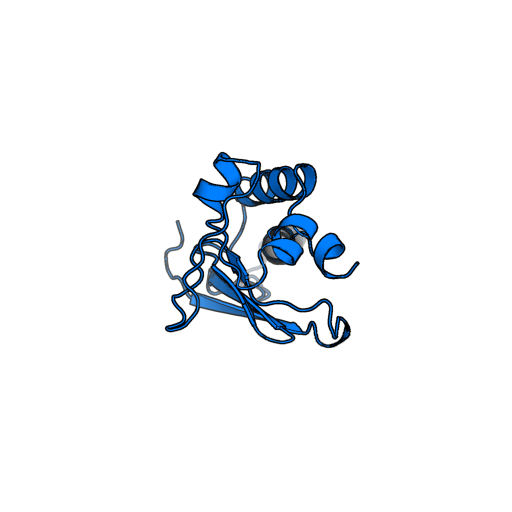 A 1 103 ? -1.580 6.689 -14.556 1.00 84.19 103 ASN A N 1
ATOM 847 C CA . ASN A 1 103 ? -1.360 7.073 -15.947 1.00 84.19 103 ASN A CA 1
ATOM 848 C C . ASN A 1 103 ? -1.973 6.026 -16.890 1.00 84.19 103 ASN A C 1
ATOM 850 O O . ASN A 1 103 ? -2.002 4.841 -16.571 1.00 84.19 103 ASN A O 1
ATOM 854 N N . TRP A 1 104 ? -2.369 6.449 -18.093 1.00 79.75 104 TRP A N 1
ATOM 855 C CA . TRP A 1 104 ? -2.936 5.562 -19.123 1.00 79.75 104 TRP A CA 1
ATOM 856 C C . TRP A 1 104 ? -2.042 4.374 -19.499 1.00 79.75 104 TRP A C 1
ATOM 858 O O . TRP A 1 104 ? -2.539 3.345 -19.933 1.00 79.75 104 TRP A O 1
ATOM 868 N N . ASN A 1 105 ? -0.725 4.523 -19.349 1.00 81.62 105 ASN A N 1
ATOM 869 C CA . ASN A 1 105 ? 0.263 3.509 -19.694 1.00 81.62 105 ASN A CA 1
ATOM 870 C C . ASN A 1 105 ? 0.710 2.667 -18.489 1.00 81.62 105 ASN A C 1
ATOM 872 O O . ASN A 1 105 ? 1.786 2.082 -18.527 1.00 81.62 105 ASN A O 1
ATOM 876 N N . PHE A 1 106 ? -0.039 2.676 -17.387 1.00 85.94 106 PHE A N 1
ATOM 877 C CA . PHE A 1 106 ? 0.250 1.802 -16.257 1.00 85.94 106 PHE A CA 1
ATOM 878 C C . PHE A 1 106 ? -0.138 0.360 -16.601 1.00 85.94 106 PHE A C 1
ATOM 880 O O . PHE A 1 106 ? -1.284 0.115 -16.974 1.00 85.94 106 PHE A O 1
ATOM 887 N N . MET A 1 107 ? 0.808 -0.574 -16.465 1.00 84.25 107 MET A N 1
ATOM 888 C CA . MET A 1 107 ? 0.683 -1.996 -16.832 1.00 84.25 107 MET A CA 1
ATOM 889 C C . MET A 1 107 ? 0.489 -2.241 -18.337 1.00 84.25 107 MET A C 1
ATOM 891 O O . MET A 1 107 ? 0.126 -3.343 -18.748 1.00 84.25 107 MET A O 1
ATOM 895 N N . TYR A 1 108 ? 0.752 -1.230 -19.169 1.00 84.00 108 TYR A N 1
ATOM 896 C CA . TYR A 1 108 ? 0.730 -1.348 -20.623 1.00 84.00 108 TYR A CA 1
ATOM 897 C C . TYR A 1 108 ? 2.147 -1.280 -21.152 1.00 84.00 108 TYR A C 1
ATOM 899 O O . TYR A 1 108 ? 2.822 -0.269 -20.990 1.00 84.00 108 TYR A O 1
ATOM 907 N N . PHE A 1 109 ? 2.552 -2.321 -21.872 1.00 76.62 109 PHE A N 1
ATOM 908 C CA . PHE A 1 109 ? 3.874 -2.369 -22.473 1.00 76.62 109 PHE A CA 1
ATOM 909 C C . PHE A 1 109 ? 4.013 -1.300 -23.564 1.00 76.62 109 PHE A C 1
ATOM 911 O O . PHE A 1 109 ? 3.432 -1.403 -24.649 1.00 76.62 109 PHE A O 1
ATOM 918 N N . ASN A 1 110 ? 4.772 -0.244 -23.279 1.00 72.38 110 ASN A N 1
ATOM 919 C CA . ASN A 1 110 ? 4.918 0.881 -24.191 1.00 72.38 110 ASN A CA 1
ATOM 920 C C . ASN A 1 110 ? 6.030 0.632 -25.218 1.00 72.38 110 ASN A C 1
ATOM 922 O O . ASN A 1 110 ? 7.164 1.107 -25.072 1.00 72.38 110 ASN A O 1
ATOM 926 N N . PHE A 1 111 ? 5.690 -0.080 -26.294 1.00 76.88 111 PHE A N 1
ATOM 927 C CA . PHE A 1 111 ? 6.601 -0.279 -27.417 1.00 76.88 111 PHE A CA 1
ATOM 928 C C . PHE A 1 111 ? 6.955 1.066 -28.082 1.00 76.88 111 PHE A C 1
ATOM 930 O O . PHE A 1 111 ? 6.062 1.808 -28.510 1.00 76.88 111 PHE A O 1
ATOM 937 N N . PRO A 1 112 ? 8.249 1.427 -28.189 1.00 75.44 112 PRO A N 1
ATOM 938 C CA . PRO A 1 112 ? 8.641 2.641 -28.893 1.00 75.44 112 PRO A CA 1
ATOM 939 C C . PRO A 1 112 ? 8.258 2.564 -30.371 1.00 75.44 112 PRO A C 1
ATOM 941 O O . PRO A 1 112 ? 8.562 1.594 -31.055 1.00 75.44 112 PRO A O 1
ATOM 944 N N . ARG A 1 113 ? 7.666 3.648 -30.884 1.00 79.19 113 ARG A N 1
ATOM 945 C CA . ARG A 1 113 ? 7.334 3.789 -32.313 1.00 79.19 113 ARG A CA 1
ATOM 946 C C . ARG A 1 113 ? 8.562 3.970 -33.210 1.00 79.19 113 ARG A C 1
ATOM 948 O O . ARG A 1 113 ? 8.456 3.802 -34.416 1.00 79.19 113 ARG A O 1
ATOM 955 N N . SER A 1 114 ? 9.707 4.341 -32.638 1.00 78.50 114 SER A N 1
ATOM 956 C CA . SER A 1 114 ? 10.975 4.472 -33.353 1.00 78.50 114 SER A CA 1
ATOM 957 C C . SER A 1 114 ? 12.133 3.929 -32.520 1.00 78.50 114 SER A C 1
ATOM 959 O O . SER A 1 114 ? 12.248 4.191 -31.318 1.00 78.50 114 SER A O 1
ATOM 961 N N . ILE A 1 115 ? 12.996 3.154 -33.171 1.00 82.44 115 ILE A N 1
ATOM 962 C CA . ILE A 1 115 ? 14.169 2.527 -32.565 1.00 82.44 115 ILE A CA 1
ATOM 963 C C . ILE A 1 115 ? 15.389 3.347 -32.977 1.00 82.44 115 ILE A C 1
ATOM 965 O O . ILE A 1 115 ? 15.749 3.375 -34.148 1.00 82.44 115 ILE A O 1
ATOM 969 N N . LYS A 1 116 ? 16.003 4.048 -32.016 1.00 83.56 116 LYS A N 1
ATOM 970 C CA . LYS A 1 116 ? 17.247 4.807 -32.244 1.00 83.56 116 LYS A CA 1
ATOM 971 C C . LYS A 1 116 ? 18.483 3.904 -32.227 1.00 83.56 116 LYS A C 1
ATOM 973 O O . LYS A 1 116 ? 19.422 4.134 -32.975 1.00 83.56 116 LYS A O 1
ATOM 978 N N . SER A 1 117 ? 18.471 2.894 -31.362 1.00 89.56 117 SER A N 1
ATOM 979 C CA . SER A 1 117 ? 19.483 1.844 -31.246 1.00 89.56 117 SER A CA 1
ATOM 980 C C . SER A 1 117 ? 18.885 0.640 -30.502 1.00 89.56 117 SER A C 1
ATOM 982 O O . SER A 1 117 ? 17.871 0.813 -29.805 1.00 89.56 117 SER A O 1
ATOM 984 N N . PRO A 1 118 ? 19.494 -0.557 -30.606 1.00 88.12 118 PRO A N 1
ATOM 985 C CA . PRO A 1 118 ? 19.102 -1.716 -29.804 1.00 88.12 118 PRO A CA 1
ATOM 986 C C . PRO A 1 118 ? 19.096 -1.414 -28.297 1.00 88.12 118 PRO A C 1
ATOM 988 O O . PRO A 1 118 ? 18.101 -1.674 -27.623 1.00 88.12 118 PRO A O 1
ATOM 991 N N . ASP A 1 119 ? 20.135 -0.752 -27.785 1.00 90.44 119 ASP A N 1
ATOM 992 C CA . ASP A 1 119 ? 20.238 -0.414 -26.358 1.00 90.44 119 ASP A CA 1
ATOM 993 C C . ASP A 1 119 ? 19.141 0.549 -25.903 1.00 90.44 119 ASP A C 1
ATOM 995 O O . ASP A 1 119 ? 18.552 0.389 -24.835 1.00 90.44 119 ASP A O 1
ATOM 999 N N . HIS A 1 120 ? 18.812 1.551 -26.725 1.00 86.81 120 HIS A N 1
ATOM 1000 C CA . HIS A 1 120 ? 17.728 2.482 -26.419 1.00 86.81 120 HIS A CA 1
ATOM 1001 C C . HIS A 1 120 ? 16.372 1.763 -26.353 1.00 86.81 120 HIS A C 1
ATOM 1003 O O . HIS A 1 120 ? 15.537 2.086 -25.506 1.00 86.81 120 HIS A O 1
ATOM 1009 N N . PHE A 1 121 ? 16.143 0.793 -27.242 1.00 87.12 121 PHE A N 1
ATOM 1010 C CA . PHE A 1 121 ? 14.934 -0.027 -27.234 1.00 87.12 121 PHE A CA 1
ATOM 1011 C C . PHE A 1 121 ? 14.834 -0.874 -25.961 1.00 87.12 121 PHE A C 1
ATOM 1013 O O . PHE A 1 121 ? 13.825 -0.789 -25.256 1.00 87.12 121 PHE A O 1
ATOM 1020 N N . ILE A 1 122 ? 15.899 -1.614 -25.633 1.00 88.81 122 ILE A N 1
ATOM 1021 C CA . ILE A 1 122 ? 15.971 -2.477 -24.446 1.00 88.81 122 ILE A CA 1
ATOM 1022 C C . ILE A 1 122 ? 15.761 -1.655 -23.174 1.00 88.81 122 ILE A C 1
ATOM 1024 O O . ILE A 1 122 ? 14.891 -1.980 -22.368 1.00 88.81 122 ILE A O 1
ATOM 1028 N N . ASN A 1 123 ? 16.483 -0.542 -23.026 1.00 89.38 123 ASN A N 1
ATOM 1029 C CA . ASN A 1 123 ? 16.381 0.314 -21.845 1.00 89.38 123 ASN A CA 1
ATOM 1030 C C . ASN A 1 123 ? 14.973 0.880 -21.659 1.00 89.38 123 ASN A C 1
ATOM 1032 O O . ASN A 1 123 ? 14.477 0.953 -20.538 1.00 89.38 123 ASN A O 1
ATOM 1036 N N . ARG A 1 124 ? 14.299 1.280 -22.742 1.00 87.69 124 ARG A N 1
ATOM 1037 C CA . ARG A 1 124 ? 12.938 1.818 -22.646 1.00 87.69 124 ARG A CA 1
ATOM 1038 C C . ARG A 1 124 ? 11.944 0.764 -22.177 1.00 87.69 124 ARG A C 1
ATOM 1040 O O . ARG A 1 124 ? 11.135 1.058 -21.304 1.00 87.69 124 ARG A O 1
ATOM 1047 N N . ILE A 1 125 ? 12.026 -0.437 -22.741 1.00 88.94 125 ILE A N 1
ATOM 1048 C CA . ILE A 1 125 ? 11.185 -1.569 -22.351 1.00 88.94 125 ILE A CA 1
ATOM 1049 C C . ILE A 1 125 ? 11.429 -1.946 -20.892 1.00 88.94 125 ILE A C 1
ATOM 1051 O O . ILE A 1 125 ? 10.485 -2.057 -20.111 1.00 88.94 125 ILE A O 1
ATOM 1055 N N . PHE A 1 126 ? 12.696 -2.106 -20.516 1.00 90.38 126 PHE A N 1
ATOM 1056 C CA . PHE A 1 126 ? 13.063 -2.544 -19.180 1.00 90.38 126 PHE A CA 1
ATOM 1057 C C . PHE A 1 126 ? 12.645 -1.523 -18.121 1.00 90.38 126 PHE A C 1
ATOM 1059 O O . PHE A 1 126 ? 12.055 -1.892 -17.110 1.00 90.38 126 PHE A O 1
ATOM 1066 N N . ASN A 1 127 ? 12.855 -0.231 -18.382 1.00 89.44 127 ASN A N 1
ATOM 1067 C CA . ASN A 1 127 ? 12.417 0.831 -17.479 1.00 89.44 127 ASN A CA 1
ATOM 1068 C C . ASN A 1 127 ? 10.893 0.886 -17.333 1.00 89.44 127 ASN A C 1
ATOM 1070 O O . ASN A 1 127 ? 10.405 1.126 -16.230 1.00 89.44 127 ASN A O 1
ATOM 1074 N N . ASP A 1 128 ? 10.132 0.670 -18.409 1.00 89.12 128 ASP A N 1
ATOM 1075 C CA . ASP A 1 128 ? 8.668 0.657 -18.344 1.00 89.12 128 ASP A CA 1
ATOM 1076 C C . ASP A 1 128 ? 8.166 -0.519 -17.496 1.00 89.12 128 ASP A C 1
ATOM 1078 O O . ASP A 1 128 ? 7.416 -0.309 -16.541 1.00 89.12 128 ASP A O 1
ATOM 1082 N N . PHE A 1 129 ? 8.694 -1.721 -17.757 1.00 91.19 129 PHE A N 1
ATOM 1083 C CA . PHE A 1 129 ? 8.407 -2.929 -16.982 1.00 91.19 129 PHE A CA 1
ATOM 1084 C C . PHE A 1 129 ? 8.769 -2.775 -15.499 1.00 91.19 129 PHE A C 1
ATOM 1086 O O . PHE A 1 129 ? 7.951 -3.075 -14.627 1.00 91.19 129 PHE A O 1
ATOM 1093 N N . LEU A 1 130 ? 9.974 -2.278 -15.197 1.00 91.88 130 LEU A N 1
ATOM 1094 C CA . LEU A 1 130 ? 10.418 -2.038 -13.824 1.00 91.88 130 LEU A CA 1
ATOM 1095 C C . LEU A 1 130 ? 9.524 -1.025 -13.114 1.00 91.88 130 LEU A C 1
ATOM 1097 O O . LEU A 1 130 ? 9.132 -1.250 -11.971 1.00 91.88 130 LEU A O 1
ATOM 1101 N N . THR A 1 131 ? 9.184 0.078 -13.780 1.00 91.31 131 THR A N 1
ATOM 1102 C CA . THR A 1 131 ? 8.367 1.137 -13.178 1.00 91.31 131 THR A CA 1
ATOM 1103 C C . THR A 1 131 ? 6.946 0.653 -12.898 1.00 91.31 131 THR A C 1
ATOM 1105 O O . THR A 1 131 ? 6.389 0.962 -11.843 1.00 91.31 131 THR A O 1
ATOM 1108 N N . ASP A 1 132 ? 6.355 -0.119 -13.812 1.00 91.81 132 ASP A N 1
ATOM 1109 C CA . ASP A 1 132 ? 5.024 -0.704 -13.631 1.00 91.81 132 ASP A CA 1
ATOM 1110 C C . ASP A 1 132 ? 5.013 -1.743 -12.513 1.00 91.81 132 ASP A C 1
ATOM 1112 O O . ASP A 1 132 ? 4.195 -1.654 -11.596 1.00 91.81 132 ASP A O 1
ATOM 1116 N N . THR A 1 133 ? 5.981 -2.660 -12.526 1.00 92.50 133 THR A N 1
ATOM 1117 C CA . THR A 1 133 ? 6.131 -3.690 -11.490 1.00 92.50 133 THR A CA 1
ATOM 1118 C C . THR A 1 133 ? 6.346 -3.058 -10.118 1.00 92.50 133 THR A C 1
ATOM 1120 O O . THR A 1 133 ? 5.684 -3.431 -9.150 1.00 92.50 133 THR A O 1
ATOM 1123 N N . TYR A 1 134 ? 7.218 -2.049 -10.028 1.00 93.12 134 TYR A N 1
ATOM 1124 C CA . TYR A 1 134 ? 7.449 -1.315 -8.787 1.00 93.12 134 TYR A CA 1
ATOM 1125 C C . TYR A 1 134 ? 6.198 -0.559 -8.328 1.00 93.12 134 TYR A C 1
ATOM 1127 O O . TYR A 1 134 ? 5.904 -0.533 -7.138 1.00 93.12 134 TYR A O 1
ATOM 1135 N N . SER A 1 135 ? 5.423 0.015 -9.251 1.00 92.94 135 SER A N 1
ATOM 1136 C CA . SER A 1 135 ? 4.178 0.714 -8.913 1.00 92.94 135 SER A CA 1
ATOM 1137 C C . SER A 1 135 ? 3.092 -0.239 -8.401 1.00 92.94 135 SER A C 1
ATOM 1139 O O . SER A 1 135 ? 2.363 0.108 -7.470 1.00 92.94 135 SER A O 1
ATOM 1141 N N . LEU A 1 136 ? 3.009 -1.455 -8.950 1.00 92.38 136 LEU A N 1
ATOM 1142 C CA . LEU A 1 136 ? 2.137 -2.510 -8.431 1.00 92.38 136 LEU A CA 1
ATOM 1143 C C . LEU A 1 136 ? 2.604 -2.993 -7.052 1.00 92.38 136 LEU A C 1
ATOM 1145 O O . LEU A 1 136 ? 1.799 -3.085 -6.127 1.00 92.38 136 LEU A O 1
ATOM 1149 N N . TYR A 1 137 ? 3.906 -3.242 -6.887 1.00 92.25 137 TYR A N 1
ATOM 1150 C CA . TYR A 1 137 ? 4.490 -3.579 -5.588 1.00 92.25 137 TYR A CA 1
ATOM 1151 C C . TYR A 1 137 ? 4.214 -2.487 -4.548 1.00 92.25 137 TYR A C 1
ATOM 1153 O O . TYR A 1 137 ? 3.809 -2.796 -3.430 1.00 92.25 137 TYR A O 1
ATOM 1161 N N . TYR A 1 138 ? 4.364 -1.213 -4.923 1.00 92.81 138 TYR A N 1
ATOM 1162 C CA . TYR A 1 138 ? 4.062 -0.073 -4.066 1.00 92.81 138 TYR A CA 1
ATOM 1163 C C . TYR A 1 138 ? 2.625 -0.142 -3.543 1.00 92.81 138 TYR A C 1
ATOM 1165 O O . TYR A 1 138 ? 2.446 -0.096 -2.328 1.00 92.81 138 TYR A O 1
ATOM 1173 N N . LEU A 1 139 ? 1.625 -0.344 -4.418 1.00 91.75 139 LEU A N 1
ATOM 1174 C CA . LEU A 1 139 ? 0.220 -0.511 -4.014 1.00 91.75 139 LEU A CA 1
ATOM 1175 C C . LEU A 1 139 ? 0.060 -1.619 -2.972 1.00 91.75 139 LEU A C 1
ATOM 1177 O O . LEU A 1 139 ? -0.503 -1.383 -1.905 1.00 91.75 139 LEU A O 1
ATOM 1181 N N . LEU A 1 140 ? 0.586 -2.807 -3.272 1.00 90.75 140 LEU A N 1
ATOM 1182 C CA . LEU A 1 140 ? 0.467 -3.972 -2.398 1.00 90.75 140 LEU A CA 1
ATOM 1183 C C . LEU A 1 140 ? 1.164 -3.745 -1.051 1.00 90.75 140 LEU A C 1
ATOM 1185 O O . LEU A 1 140 ? 0.631 -4.126 -0.015 1.00 90.75 140 LEU A O 1
ATOM 1189 N N . SER A 1 141 ? 2.311 -3.062 -1.052 1.00 90.69 141 SER A N 1
ATOM 1190 C CA . SER A 1 141 ? 3.123 -2.802 0.141 1.00 90.69 141 SER A CA 1
ATOM 1191 C C . SER A 1 141 ? 2.504 -1.811 1.135 1.00 90.69 141 SER A C 1
ATOM 1193 O O . SER A 1 141 ? 2.980 -1.710 2.266 1.00 90.69 141 SER A O 1
ATOM 1195 N N . LEU A 1 142 ? 1.447 -1.083 0.747 1.00 89.81 142 LEU A N 1
ATOM 1196 C CA . LEU A 1 142 ? 0.711 -0.192 1.657 1.00 89.81 142 LEU A CA 1
ATOM 1197 C 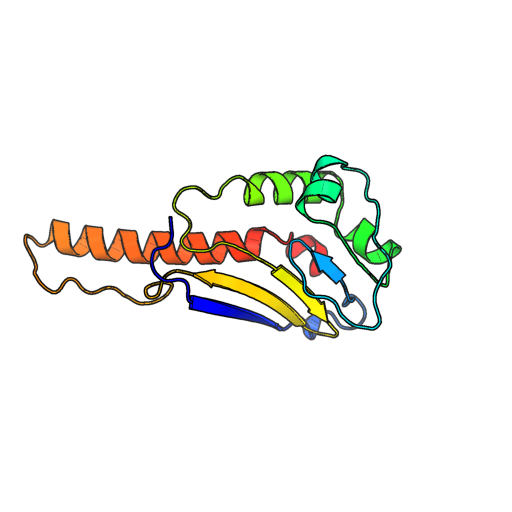C . LEU A 1 142 ? -0.109 -0.954 2.699 1.00 89.81 142 LEU A C 1
ATOM 1199 O O . LEU A 1 142 ? -0.496 -0.383 3.721 1.00 89.81 142 LEU A O 1
ATOM 1203 N N . ILE A 1 143 ? -0.379 -2.232 2.442 1.00 84.31 143 ILE A N 1
ATOM 1204 C CA . ILE A 1 143 ? -0.935 -3.154 3.419 1.00 84.31 143 ILE A CA 1
ATOM 1205 C C . ILE A 1 143 ? 0.163 -4.146 3.761 1.00 84.31 143 ILE A C 1
ATOM 1207 O O . ILE A 1 143 ? 0.761 -4.755 2.878 1.00 84.31 143 ILE A O 1
ATOM 1211 N N . CYS A 1 144 ? 0.413 -4.358 5.048 1.00 70.06 144 CYS A N 1
ATOM 1212 C CA . CYS A 1 144 ? 1.242 -5.477 5.469 1.00 70.06 144 CYS A CA 1
ATOM 1213 C C . CYS A 1 144 ? 0.427 -6.769 5.301 1.00 70.06 144 CYS A C 1
ATOM 1215 O O . CYS A 1 144 ? -0.178 -7.259 6.249 1.00 70.06 144 CYS A O 1
ATOM 1217 N N . VAL A 1 145 ? 0.339 -7.261 4.059 1.00 60.75 145 VAL A N 1
ATOM 1218 C CA . VAL A 1 145 ? -0.493 -8.414 3.686 1.00 60.75 145 VAL A CA 1
ATOM 1219 C C . VAL A 1 145 ? -0.113 -9.643 4.510 1.00 60.75 145 VAL A C 1
ATOM 1221 O O . VAL A 1 145 ? -0.999 -10.373 4.924 1.00 60.75 145 VAL A O 1
ATOM 1224 N N . THR A 1 146 ? 1.164 -9.829 4.850 1.00 55.88 146 THR A N 1
ATOM 1225 C CA . THR A 1 146 ? 1.616 -10.941 5.703 1.00 55.88 146 THR A CA 1
ATOM 1226 C C . THR A 1 146 ? 0.900 -10.966 7.056 1.00 55.88 146 THR A C 1
ATOM 1228 O O . THR A 1 146 ? 0.373 -12.000 7.435 1.00 55.88 146 THR A O 1
ATOM 1231 N N . LEU A 1 147 ? 0.737 -9.815 7.717 1.00 57.38 147 LEU A N 1
ATOM 1232 C CA . LEU A 1 147 ? 0.011 -9.717 8.996 1.00 57.38 147 LEU A CA 1
ATOM 1233 C C . LEU A 1 147 ? -1.514 -9.807 8.852 1.00 57.38 147 LEU A C 1
ATOM 1235 O O . LEU A 1 147 ? -2.231 -9.884 9.847 1.00 57.38 147 LEU A O 1
ATOM 1239 N N . TYR A 1 148 ? -2.019 -9.741 7.622 1.00 55.88 148 TYR A N 1
ATOM 1240 C CA . TYR A 1 148 ? -3.425 -9.966 7.310 1.00 55.88 148 TYR A CA 1
ATOM 1241 C C . TYR A 1 148 ? -3.707 -11.431 6.937 1.00 55.88 148 TYR A C 1
ATOM 1243 O O . TYR A 1 148 ? -4.833 -11.887 7.119 1.00 55.88 148 TYR A O 1
ATOM 1251 N N . LEU A 1 149 ? -2.706 -12.156 6.420 1.00 54.47 149 LEU A N 1
ATOM 1252 C CA . LEU A 1 149 ? -2.819 -13.563 6.029 1.00 54.47 149 LEU A CA 1
ATOM 1253 C C . LEU A 1 149 ? -2.479 -14.553 7.164 1.00 54.47 149 LEU A C 1
ATOM 1255 O O . LEU A 1 149 ? -2.904 -15.709 7.089 1.00 54.47 149 LEU A O 1
ATOM 1259 N N . ASP A 1 150 ? -1.740 -14.106 8.187 1.00 48.19 150 ASP A N 1
ATOM 1260 C CA . ASP A 1 150 ? -1.317 -14.912 9.348 1.00 48.19 150 ASP A CA 1
ATOM 1261 C C . ASP A 1 150 ? -2.441 -15.373 10.273 1.00 48.19 150 ASP A C 1
ATOM 1263 O O . ASP A 1 150 ? -3.524 -14.751 10.372 1.00 48.19 150 ASP A O 1
#

Foldseek 3Di:
DAPDWDKDKDKDFQVVQPPLAFKKKWAPADDDVPWDDFADEPDPVLCVGTRMTGPDNPSVNLQDDVVQSVQLVVLVVVCPLAQWAPWIWIGDDRIIMIIIIGHPCQVPQDQDPDDPDPVVRVVSRVSSVVSNVVNVVSNVSNGPVVSSRD

pLDDT: mean 84.61, std 12.35, range [42.16, 96.62]

Organism: NCBI:txid29562

Radius of gyration: 17.66 Å; chains: 1; bounding box: 44×34×52 Å

Sequence (150 aa):
MIRHSYTGFLKIDTSILGEKAFNFKLLKGGGWPFQRDKVKLENQLFNKVFRPVSNDKLKIRKMYTPLAMELSLKRYFDRNGVKVSDISIQSFQNAIYFTYSCNWNFMYFNFPRSIKSPDHFINRIFNDFLTDTYSLYYLLSLICVTLYLD